Protein AF-A0A1G1HAL4-F1 (afdb_monomer_lite)

Sequence (62 aa):
MILTTSNSEIDVIRSYNLGANSYVTKPMSYGALIKIIGTIGKYWFQTVKLPPMKRGHEGQNE

Foldseek 3Di:
DEEECDPDPVVVVVCVVVPNPDYHHQDPDPVVNVVVVVVVCCCPPPNDDDDPPPPPDPPDDD

pLDDT: mean 90.74, std 14.34, range [45.62, 98.38]

Secondary structure (DSSP, 8-state):
-EEES---HHHHHHHHHTT-S-EEEPPSSHHHHHHHHHHHHHIIIIIS-PPP----------

Radius of gyration: 16.82 Å; chains: 1; bounding box: 22×26×57 Å

Structure (mmCIF, N/CA/C/O backbone):
data_AF-A0A1G1HAL4-F1
#
_entry.id   AF-A0A1G1HAL4-F1
#
loop_
_atom_site.group_PDB
_atom_site.id
_atom_site.type_symbol
_atom_site.label_atom_id
_atom_site.label_alt_id
_atom_site.label_comp_id
_atom_site.label_asym_id
_atom_site.label_entity_id
_atom_site.label_seq_id
_atom_site.pdbx_PDB_ins_code
_atom_site.Cartn_x
_atom_site.Cartn_y
_atom_site.Cartn_z
_atom_site.occupancy
_atom_site.B_iso_or_equiv
_atom_site.auth_seq_id
_atom_site.auth_comp_id
_atom_site.auth_asym_id
_atom_site.auth_atom_id
_atom_site.pdbx_PDB_model_num
ATOM 1 N N . MET A 1 1 ? -0.297 -1.930 6.247 1.00 93.19 1 MET A N 1
ATOM 2 C CA . MET A 1 1 ? -0.235 -1.792 4.775 1.00 93.19 1 MET A CA 1
ATOM 3 C C . MET A 1 1 ? 1.227 -1.724 4.366 1.00 93.19 1 MET A C 1
ATOM 5 O O . MET A 1 1 ? 1.994 -1.110 5.095 1.00 93.19 1 MET A O 1
ATOM 9 N N . ILE A 1 2 ? 1.589 -2.329 3.233 1.00 97.38 2 ILE A N 1
ATOM 10 C CA . ILE A 1 2 ? 2.953 -2.359 2.685 1.00 97.38 2 ILE A CA 1
ATOM 11 C C . ILE A 1 2 ? 3.003 -1.587 1.356 1.00 97.38 2 ILE A C 1
ATOM 13 O O . ILE A 1 2 ? 2.121 -1.768 0.521 1.00 97.38 2 ILE A O 1
ATOM 17 N N . LEU A 1 3 ? 4.029 -0.750 1.159 1.00 97.31 3 LEU A N 1
ATOM 18 C CA . LEU A 1 3 ? 4.391 -0.132 -0.125 1.00 97.31 3 LEU A CA 1
ATOM 19 C C . LEU A 1 3 ? 5.851 -0.489 -0.433 1.00 97.31 3 LEU A C 1
ATOM 21 O O . LEU A 1 3 ? 6.746 -0.051 0.285 1.00 97.31 3 LEU A O 1
ATOM 25 N N . THR A 1 4 ? 6.101 -1.292 -1.464 1.00 97.31 4 THR A N 1
ATOM 26 C CA . THR A 1 4 ? 7.428 -1.890 -1.713 1.00 97.31 4 THR A CA 1
ATOM 27 C C . THR A 1 4 ? 7.715 -2.054 -3.199 1.00 97.31 4 THR A C 1
ATOM 29 O O . THR A 1 4 ? 6.793 -2.145 -3.993 1.00 97.31 4 THR A O 1
ATOM 32 N N . THR A 1 5 ? 8.980 -2.097 -3.608 1.00 96.94 5 THR A N 1
ATOM 33 C CA . THR A 1 5 ? 9.358 -2.390 -5.003 1.00 96.94 5 THR A CA 1
ATOM 34 C C . THR A 1 5 ? 9.194 -3.860 -5.375 1.00 96.94 5 THR A C 1
ATOM 36 O O . THR A 1 5 ? 9.226 -4.177 -6.560 1.00 96.94 5 THR A O 1
ATOM 39 N N . SER A 1 6 ? 9.028 -4.756 -4.396 1.00 97.38 6 SER A N 1
ATOM 40 C CA . SER A 1 6 ? 8.772 -6.166 -4.687 1.00 97.38 6 SER A CA 1
ATOM 41 C C . SER A 1 6 ? 7.391 -6.355 -5.329 1.00 97.38 6 SER A C 1
ATOM 43 O O . SER A 1 6 ? 6.393 -5.759 -4.910 1.00 97.38 6 SER A O 1
ATOM 45 N N . ASN A 1 7 ? 7.350 -7.183 -6.371 1.00 95.69 7 ASN A N 1
ATOM 46 C CA . ASN A 1 7 ? 6.129 -7.701 -6.990 1.00 95.69 7 ASN A CA 1
ATOM 47 C C . ASN A 1 7 ? 6.053 -9.237 -6.898 1.00 95.69 7 ASN A C 1
ATOM 49 O O . ASN A 1 7 ? 5.258 -9.854 -7.602 1.00 95.69 7 ASN A O 1
ATOM 53 N N . SER A 1 8 ? 6.899 -9.842 -6.056 1.00 98.19 8 SER A N 1
ATOM 54 C CA . SER A 1 8 ? 6.944 -11.287 -5.858 1.00 98.19 8 SER A CA 1
ATOM 55 C C . SER A 1 8 ? 5.651 -11.772 -5.213 1.00 98.19 8 SER A C 1
ATOM 57 O O . SER A 1 8 ? 5.250 -11.284 -4.155 1.00 98.19 8 SER A O 1
ATOM 59 N N . GLU A 1 9 ? 5.025 -12.780 -5.814 1.00 98.00 9 GLU A N 1
ATOM 60 C CA . GLU A 1 9 ? 3.796 -13.387 -5.299 1.00 98.00 9 GLU A CA 1
ATOM 61 C C . GLU A 1 9 ? 3.991 -13.966 -3.887 1.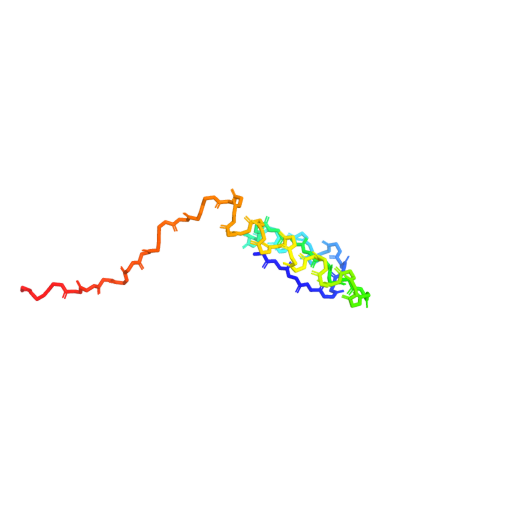00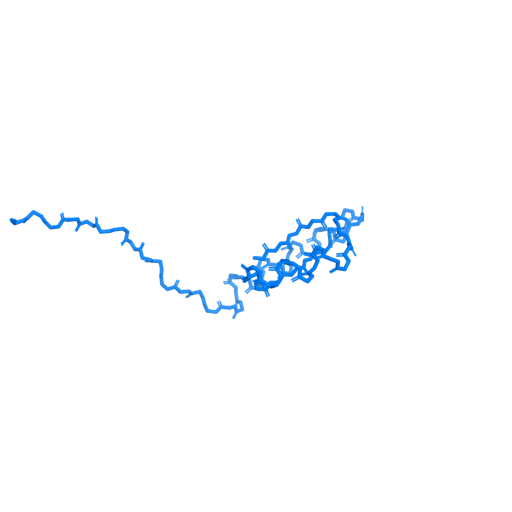 98.00 9 GLU A C 1
ATOM 63 O O . GLU A 1 9 ? 3.119 -13.836 -3.026 1.00 98.00 9 GLU A O 1
ATOM 68 N N . ILE A 1 10 ? 5.184 -14.500 -3.602 1.00 98.31 10 ILE A N 1
ATOM 69 C CA . ILE A 1 10 ? 5.553 -15.007 -2.273 1.00 98.31 10 ILE A CA 1
ATOM 70 C C . ILE A 1 10 ? 5.527 -13.880 -1.235 1.00 98.31 10 ILE A C 1
ATOM 72 O O . ILE A 1 10 ? 5.015 -14.071 -0.130 1.00 98.31 10 ILE A O 1
ATOM 76 N N . ASP A 1 11 ? 6.037 -12.696 -1.580 1.00 98.31 11 ASP A N 1
ATOM 77 C CA . ASP A 1 11 ? 6.059 -11.554 -0.661 1.00 98.31 11 ASP A CA 1
ATOM 78 C C . ASP A 1 11 ? 4.650 -11.014 -0.407 1.00 98.31 11 ASP A C 1
ATOM 80 O O . ASP A 1 11 ? 4.340 -10.606 0.718 1.00 98.31 11 ASP A O 1
ATOM 84 N N . VAL A 1 12 ? 3.786 -11.042 -1.427 1.00 98.19 12 VAL A N 1
ATOM 85 C CA . VAL A 1 12 ? 2.371 -10.672 -1.306 1.00 98.19 12 VAL A CA 1
ATOM 86 C C . VAL A 1 12 ? 1.666 -11.621 -0.338 1.00 98.19 12 VAL A C 1
ATOM 88 O O . VAL A 1 12 ? 1.129 -11.168 0.676 1.00 98.19 12 VAL A O 1
ATOM 91 N N . ILE A 1 13 ? 1.723 -12.932 -0.597 1.00 98.38 13 ILE A N 1
ATOM 92 C CA . ILE A 1 13 ? 1.075 -13.961 0.232 1.00 98.38 13 ILE A CA 1
ATOM 93 C C . ILE A 1 13 ? 1.591 -13.893 1.671 1.00 98.38 13 ILE A C 1
ATOM 95 O O . ILE A 1 13 ? 0.804 -13.840 2.617 1.00 98.38 13 ILE A O 1
ATOM 99 N N . ARG A 1 14 ? 2.915 -13.833 1.856 1.00 98.12 14 ARG A N 1
ATOM 100 C CA . ARG A 1 14 ? 3.530 -13.761 3.186 1.00 98.12 14 ARG A CA 1
ATOM 101 C C . ARG A 1 14 ? 3.074 -12.528 3.960 1.00 98.12 14 ARG A C 1
ATOM 103 O O . ARG A 1 14 ? 2.798 -12.633 5.151 1.00 98.12 14 ARG A O 1
ATOM 110 N N . SER A 1 15 ? 2.980 -11.376 3.304 1.00 98.38 15 SER A N 1
ATOM 111 C CA . SER A 1 15 ? 2.533 -10.141 3.953 1.00 98.38 15 SER A CA 1
ATOM 112 C C . SER A 1 15 ? 1.093 -10.254 4.446 1.00 98.38 15 SER A C 1
ATOM 114 O O . SER A 1 15 ? 0.809 -9.869 5.580 1.00 98.38 15 SER A O 1
ATOM 116 N N . TYR A 1 16 ? 0.194 -10.816 3.633 1.00 98.19 16 TYR A N 1
ATOM 117 C CA . TYR A 1 16 ? -1.191 -11.037 4.051 1.00 98.19 16 TYR A CA 1
ATOM 118 C C . TYR A 1 16 ? -1.300 -12.087 5.166 1.00 98.19 16 TYR A C 1
ATOM 120 O O . TYR A 1 16 ? -2.021 -11.850 6.133 1.00 98.19 16 TYR A O 1
ATOM 128 N N . ASN A 1 17 ? -0.514 -13.169 5.121 1.00 98.38 17 ASN A N 1
ATOM 129 C CA . ASN A 1 17 ? -0.450 -14.156 6.210 1.00 98.38 17 ASN A CA 1
ATOM 130 C C . ASN A 1 17 ? 0.019 -13.548 7.546 1.00 98.38 17 ASN A C 1
ATOM 132 O O . ASN A 1 17 ? -0.366 -14.028 8.607 1.00 98.38 17 ASN A O 1
ATOM 136 N N . LEU A 1 18 ? 0.825 -12.482 7.506 1.00 98.06 18 LEU A N 1
ATOM 137 C CA . LEU A 1 18 ? 1.287 -11.740 8.686 1.00 98.06 18 LEU A CA 1
ATOM 138 C C . LEU A 1 18 ? 0.320 -10.622 9.129 1.00 98.06 18 LEU A C 1
ATOM 140 O O . LEU A 1 18 ? 0.662 -9.827 10.002 1.00 98.06 18 LEU A O 1
ATOM 144 N N . GLY A 1 19 ? -0.878 -10.538 8.543 1.00 97.44 19 GLY A N 1
ATOM 145 C CA . GLY A 1 19 ? -1.905 -9.570 8.938 1.00 97.44 19 GLY A CA 1
ATOM 146 C C . GLY A 1 19 ? -1.787 -8.204 8.259 1.00 97.44 19 GLY A C 1
ATOM 147 O O . GLY A 1 19 ? -2.332 -7.214 8.750 1.00 97.44 19 GLY A O 1
ATOM 148 N N . ALA A 1 20 ? -1.080 -8.098 7.129 1.00 97.56 20 ALA A N 1
ATOM 149 C CA . ALA A 1 20 ? -1.102 -6.864 6.357 1.00 97.56 20 ALA A CA 1
ATOM 150 C C . ALA A 1 20 ? -2.507 -6.608 5.790 1.00 97.56 20 ALA A C 1
ATOM 152 O O . ALA A 1 20 ? -3.035 -7.405 5.028 1.00 97.56 20 ALA A O 1
ATOM 153 N N . ASN A 1 21 ? -3.076 -5.435 6.074 1.00 95.19 21 ASN A N 1
ATOM 154 C CA . ASN A 1 21 ? -4.376 -5.051 5.504 1.00 95.19 21 ASN A CA 1
ATOM 155 C C . ASN A 1 21 ? -4.347 -4.826 3.981 1.00 95.19 21 ASN A C 1
ATOM 157 O O . ASN A 1 21 ? -5.386 -4.855 3.329 1.00 95.19 21 ASN A O 1
ATOM 161 N N . SER A 1 22 ? -3.181 -4.500 3.412 1.00 95.44 22 SER A N 1
ATOM 162 C CA . SER A 1 22 ? -3.018 -4.191 1.983 1.00 95.44 22 SER A CA 1
ATOM 163 C C . SER A 1 22 ? -1.548 -4.271 1.569 1.00 95.44 22 SER A C 1
ATOM 165 O O . SER A 1 22 ? -0.667 -3.952 2.380 1.00 95.44 22 SER A O 1
ATOM 167 N N . TYR A 1 23 ? -1.301 -4.597 0.299 1.00 97.81 23 TYR A N 1
ATOM 168 C CA . TYR A 1 23 ? 0.017 -4.628 -0.342 1.00 97.81 23 TYR A CA 1
ATOM 169 C C . TYR A 1 23 ? -0.004 -3.809 -1.636 1.00 97.81 23 TYR A C 1
ATOM 171 O O . TYR A 1 23 ? -0.865 -4.015 -2.488 1.00 97.81 23 TYR A O 1
ATOM 179 N N . VAL A 1 24 ? 0.937 -2.879 -1.785 1.00 97.12 24 VAL A N 1
ATOM 180 C CA . VAL A 1 24 ? 1.047 -1.998 -2.950 1.00 97.12 24 VAL A CA 1
ATOM 181 C C . VAL A 1 24 ? 2.462 -2.083 -3.503 1.00 97.12 24 VAL A C 1
ATOM 183 O O . VAL A 1 24 ? 3.430 -1.764 -2.811 1.00 97.12 24 VAL A O 1
ATOM 186 N N . THR A 1 25 ? 2.595 -2.468 -4.769 1.00 97.56 25 THR A N 1
ATOM 187 C CA . THR A 1 25 ? 3.881 -2.368 -5.460 1.00 97.56 25 THR A CA 1
ATOM 188 C C . THR A 1 25 ? 4.146 -0.910 -5.827 1.00 97.56 25 THR A C 1
ATOM 190 O O . THR A 1 25 ? 3.302 -0.227 -6.410 1.00 97.56 25 THR A O 1
ATOM 193 N N . LYS A 1 26 ? 5.328 -0.414 -5.465 1.00 96.81 26 LYS A N 1
ATOM 194 C CA . LYS A 1 26 ? 5.785 0.941 -5.740 1.00 96.81 26 LYS A CA 1
ATOM 195 C C . LYS A 1 26 ? 5.823 1.141 -7.257 1.00 96.81 26 LYS A C 1
ATOM 197 O O . LYS A 1 26 ? 6.544 0.415 -7.941 1.00 96.81 26 LYS A O 1
ATOM 202 N N . PRO A 1 27 ? 5.088 2.124 -7.795 1.00 96.12 27 PRO A N 1
ATOM 203 C CA . PRO A 1 27 ? 5.137 2.402 -9.217 1.00 96.12 27 PRO A CA 1
ATOM 204 C C . PRO A 1 27 ? 6.503 2.978 -9.603 1.00 96.12 27 PRO A C 1
ATOM 206 O O . PRO A 1 27 ? 7.098 3.760 -8.860 1.00 96.12 27 PRO A O 1
ATOM 209 N N . MET A 1 28 ? 6.974 2.620 -10.797 1.00 95.12 28 MET A N 1
ATOM 210 C CA . MET A 1 28 ? 8.259 3.091 -11.332 1.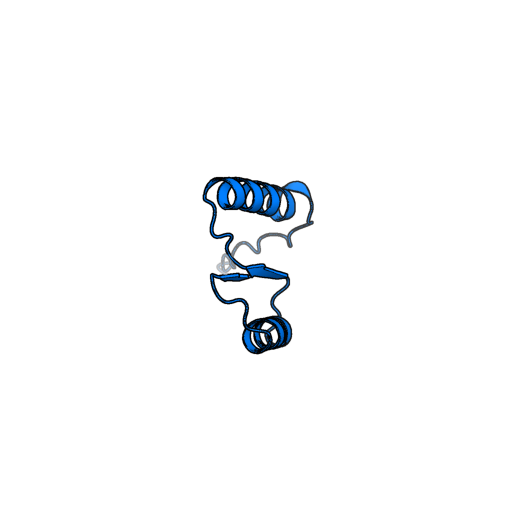00 95.12 28 MET A CA 1
ATOM 211 C C . MET A 1 28 ? 8.228 4.572 -11.728 1.00 95.12 28 MET A C 1
ATOM 213 O O . MET A 1 28 ? 9.241 5.262 -11.654 1.00 95.12 28 MET A O 1
ATOM 217 N N . SER A 1 29 ? 7.061 5.075 -12.140 1.00 97.38 29 SER A N 1
ATOM 218 C CA . SER A 1 29 ? 6.881 6.478 -12.513 1.00 97.38 29 SER A CA 1
ATOM 219 C C . SER A 1 29 ? 6.637 7.349 -11.285 1.00 97.38 29 SER A C 1
ATOM 221 O O . SER A 1 29 ? 5.749 7.067 -10.478 1.00 97.38 29 SER A O 1
ATOM 223 N N . TYR A 1 30 ? 7.360 8.467 -11.199 1.00 96.56 30 TYR A N 1
ATOM 224 C CA . TYR A 1 30 ? 7.148 9.481 -10.167 1.00 96.56 30 TYR A CA 1
ATOM 225 C C . TYR A 1 30 ? 5.707 10.012 -10.164 1.00 96.56 30 TYR A C 1
ATOM 227 O O . TYR A 1 30 ? 5.083 10.096 -9.110 1.00 96.56 30 TYR A O 1
ATOM 235 N N . GLY A 1 31 ? 5.126 10.286 -11.338 1.00 98.31 31 GLY A N 1
ATOM 236 C CA . GLY A 1 31 ? 3.739 10.756 -11.432 1.00 98.31 31 GLY A CA 1
ATOM 237 C C . GLY A 1 31 ? 2.733 9.734 -10.891 1.00 98.31 31 GLY A C 1
ATOM 238 O O . GLY A 1 31 ? 1.805 10.085 -10.161 1.00 98.31 31 GLY A O 1
ATOM 239 N N . ALA A 1 32 ? 2.955 8.448 -11.176 1.00 97.50 32 ALA A N 1
ATOM 240 C CA . ALA A 1 32 ? 2.142 7.370 -10.618 1.00 97.50 32 ALA A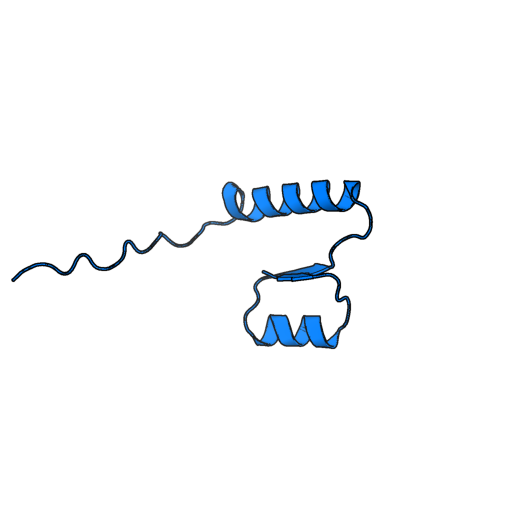 CA 1
ATOM 241 C C . ALA A 1 32 ? 2.343 7.222 -9.099 1.00 97.50 32 ALA A C 1
ATOM 243 O O . ALA A 1 32 ? 1.381 6.941 -8.383 1.00 97.50 32 ALA A O 1
ATOM 244 N N . LEU A 1 33 ? 3.558 7.469 -8.595 1.00 97.44 33 LEU A N 1
ATOM 245 C CA . LEU A 1 33 ? 3.849 7.475 -7.162 1.00 97.44 33 LEU A CA 1
ATOM 246 C C . LEU A 1 33 ? 3.098 8.598 -6.435 1.00 97.44 33 LEU A C 1
ATOM 248 O O . LEU A 1 33 ? 2.468 8.351 -5.410 1.00 97.44 33 LEU A O 1
ATOM 252 N N . ILE A 1 34 ? 3.098 9.816 -6.976 1.00 98.06 34 ILE A N 1
ATOM 253 C CA . ILE A 1 34 ? 2.338 10.928 -6.389 1.00 98.06 34 ILE A CA 1
ATOM 254 C C . ILE A 1 34 ? 0.839 10.611 -6.368 1.00 98.06 34 ILE A C 1
ATOM 256 O O . ILE A 1 34 ? 0.175 10.814 -5.350 1.00 98.06 34 ILE A O 1
ATOM 260 N N . LYS A 1 35 ? 0.312 10.030 -7.453 1.00 98.06 35 LYS A N 1
ATOM 261 C CA . LYS A 1 35 ? -1.093 9.616 -7.521 1.00 98.06 35 LYS A CA 1
ATOM 262 C C . LYS A 1 35 ? -1.435 8.564 -6.461 1.00 98.06 35 LYS A C 1
ATOM 264 O O . LYS A 1 35 ? -2.416 8.745 -5.741 1.00 98.06 35 LYS A O 1
ATOM 269 N N . ILE A 1 36 ? -0.635 7.498 -6.333 1.00 97.12 36 ILE A N 1
ATOM 270 C CA . ILE A 1 36 ? -0.920 6.424 -5.370 1.00 97.12 36 ILE A CA 1
ATOM 271 C C . ILE A 1 36 ? -0.803 6.923 -3.926 1.00 97.12 36 ILE A C 1
ATOM 273 O O . ILE A 1 36 ? -1.660 6.593 -3.114 1.00 97.12 36 ILE A O 1
ATOM 277 N N . ILE A 1 37 ? 0.179 7.776 -3.608 1.00 96.94 37 ILE A N 1
ATOM 278 C CA . ILE A 1 37 ? 0.315 8.376 -2.271 1.00 96.94 37 ILE A CA 1
ATOM 279 C C . ILE A 1 37 ? -0.923 9.211 -1.929 1.00 96.94 37 ILE A C 1
ATOM 281 O O . ILE A 1 37 ? -1.466 9.077 -0.832 1.00 96.94 37 ILE A O 1
ATOM 285 N N . GLY A 1 38 ? -1.423 10.012 -2.876 1.00 97.94 38 GLY A N 1
ATOM 286 C CA . GLY A 1 38 ? -2.670 10.758 -2.697 1.00 97.94 38 GLY A CA 1
ATOM 287 C C . GLY A 1 38 ? -3.871 9.846 -2.422 1.00 97.94 38 GLY A C 1
ATOM 288 O O . GLY A 1 38 ? -4.663 10.118 -1.519 1.00 97.94 38 GLY A O 1
ATOM 289 N N . THR A 1 39 ? -3.992 8.734 -3.154 1.00 97.31 39 THR A N 1
ATOM 290 C CA . THR A 1 39 ? -5.042 7.727 -2.927 1.00 97.31 39 THR A CA 1
ATOM 291 C C . THR A 1 39 ? -4.921 7.068 -1.553 1.00 97.31 39 THR A C 1
ATOM 293 O O . THR A 1 39 ? -5.921 6.930 -0.854 1.00 97.31 39 THR A O 1
ATOM 296 N N . ILE A 1 40 ? -3.705 6.707 -1.138 1.00 97.00 40 ILE A N 1
ATOM 297 C CA . ILE A 1 40 ? -3.427 6.089 0.164 1.00 97.00 40 ILE A CA 1
ATOM 298 C C . ILE A 1 40 ? -3.805 7.040 1.303 1.00 97.00 40 ILE A C 1
ATOM 300 O O . ILE A 1 40 ? -4.460 6.621 2.255 1.00 97.00 40 ILE A O 1
ATOM 304 N N . GLY A 1 41 ? -3.448 8.322 1.191 1.00 96.50 41 GLY A N 1
ATOM 305 C CA . GLY A 1 41 ? -3.818 9.334 2.181 1.00 96.50 41 GLY A CA 1
ATOM 306 C C . GLY A 1 41 ? -5.335 9.470 2.328 1.00 96.50 41 GLY A C 1
ATOM 307 O O . GLY A 1 41 ? -5.852 9.434 3.442 1.00 96.50 41 GLY A O 1
ATOM 308 N N . LYS A 1 42 ? -6.068 9.546 1.209 1.00 97.69 42 LYS A N 1
ATOM 309 C CA . LYS A 1 42 ? -7.541 9.586 1.232 1.00 97.69 42 LYS A CA 1
ATOM 310 C C . LYS A 1 42 ? -8.133 8.338 1.882 1.00 97.69 42 LYS A C 1
ATOM 312 O O . LYS A 1 42 ? -8.987 8.463 2.753 1.00 97.69 42 LYS A O 1
ATOM 317 N N . TYR A 1 43 ? -7.638 7.155 1.519 1.00 95.25 43 TYR A N 1
ATOM 318 C CA . TYR A 1 43 ? -8.103 5.899 2.101 1.00 95.25 43 TYR A CA 1
ATOM 319 C C . TYR A 1 43 ? -7.971 5.901 3.632 1.00 95.25 43 TYR A C 1
ATOM 321 O O . TYR A 1 43 ? -8.962 5.694 4.329 1.00 95.25 43 TYR A O 1
ATOM 329 N N . TRP A 1 44 ? -6.781 6.203 4.161 1.00 94.00 44 TRP A N 1
ATOM 330 C CA . TRP A 1 44 ? -6.517 6.122 5.601 1.00 94.00 44 TRP A CA 1
ATOM 331 C C . TRP A 1 44 ? -7.161 7.231 6.431 1.00 94.00 44 TRP A C 1
ATOM 333 O O . TRP A 1 44 ? -7.582 6.969 7.554 1.00 94.00 44 TRP A O 1
ATOM 343 N N . PHE A 1 45 ? -7.224 8.454 5.906 1.00 94.62 45 PHE A N 1
ATOM 344 C CA . PHE A 1 45 ? -7.643 9.615 6.698 1.00 94.62 45 PHE A CA 1
ATOM 345 C C . PHE A 1 45 ? -9.065 10.090 6.413 1.00 94.62 45 PHE A C 1
ATOM 347 O O . PHE A 1 45 ? -9.609 10.858 7.198 1.00 94.62 45 PHE A O 1
ATOM 354 N N . GLN A 1 46 ? -9.660 9.675 5.294 1.00 96.62 46 GLN A N 1
ATOM 355 C CA . GLN A 1 46 ? -10.978 10.160 4.874 1.00 96.62 46 GLN A CA 1
ATOM 356 C C . GLN A 1 46 ? -11.978 9.030 4.633 1.00 96.62 46 GLN A C 1
ATOM 358 O O . GLN A 1 46 ? -13.178 9.276 4.683 1.00 96.62 46 GLN A O 1
ATOM 363 N N . THR A 1 47 ? -11.516 7.808 4.349 1.00 96.25 47 THR A N 1
ATOM 364 C CA . THR A 1 47 ? -12.405 6.685 4.01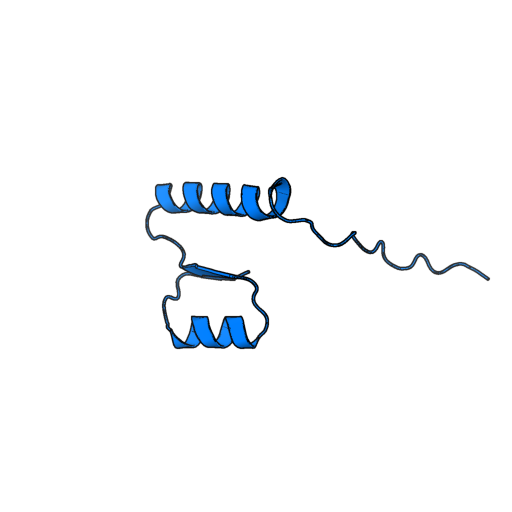8 1.00 96.25 47 THR A CA 1
ATOM 365 C C . THR A 1 47 ? -12.575 5.708 5.174 1.00 96.25 47 THR A C 1
ATOM 367 O O . THR A 1 47 ? -13.703 5.376 5.529 1.00 96.25 47 THR A O 1
ATOM 370 N N . VAL A 1 48 ? -11.484 5.217 5.763 1.00 95.69 48 VAL A N 1
ATOM 371 C CA . VAL A 1 48 ? -11.579 4.210 6.827 1.00 95.69 48 VAL A CA 1
ATOM 372 C C . VAL A 1 48 ? -11.871 4.842 8.184 1.00 95.69 48 VAL A C 1
ATOM 374 O O . VAL A 1 48 ? -11.373 5.915 8.522 1.00 95.69 48 VAL A O 1
ATOM 377 N N . LYS A 1 49 ? -12.638 4.128 9.011 1.00 95.31 49 LYS A N 1
ATOM 378 C CA . LYS A 1 49 ? -12.797 4.461 10.426 1.00 95.31 49 LYS A CA 1
ATOM 379 C C . LYS A 1 49 ? -11.635 3.861 11.213 1.00 95.31 49 LYS A C 1
ATOM 381 O O . LYS A 1 49 ? -11.587 2.651 11.428 1.00 95.31 49 LYS A O 1
ATOM 386 N N . LEU A 1 50 ? -10.696 4.706 11.626 1.00 91.75 50 LEU A N 1
ATOM 387 C CA . LEU A 1 50 ? -9.567 4.292 12.456 1.00 91.75 50 LEU A CA 1
ATOM 388 C C . LEU A 1 50 ? -10.026 3.948 13.883 1.00 91.75 50 LEU A C 1
ATOM 390 O O . LEU A 1 50 ? -10.987 4.547 14.379 1.00 91.75 50 LEU A O 1
ATOM 394 N N . PRO A 1 51 ? -9.355 2.999 14.563 1.00 90.56 51 PRO A N 1
ATOM 395 C CA . PRO A 1 51 ? -9.607 2.768 15.977 1.00 90.56 51 PRO A CA 1
ATOM 396 C C . PRO A 1 51 ? -9.305 4.047 16.771 1.00 90.56 51 PRO A C 1
ATOM 398 O O . PRO A 1 51 ? -8.412 4.811 16.388 1.00 90.56 51 PRO A O 1
ATOM 401 N N . PRO A 1 52 ? -10.016 4.295 17.885 1.00 90.00 52 PRO A N 1
ATOM 402 C CA . PRO A 1 52 ? -9.688 5.414 18.752 1.00 90.00 52 PRO A CA 1
ATOM 403 C C . PRO A 1 52 ? -8.242 5.264 19.229 1.00 90.00 52 PRO A C 1
ATOM 405 O O . PRO A 1 52 ? -7.821 4.182 19.649 1.00 90.00 52 PRO A O 1
ATOM 408 N N . MET A 1 53 ? -7.472 6.348 19.153 1.00 82.19 53 MET A N 1
ATOM 409 C CA . MET A 1 53 ? -6.107 6.367 19.661 1.00 82.19 53 MET A CA 1
ATOM 410 C C . MET A 1 53 ? -6.162 6.088 21.164 1.00 82.19 53 MET A C 1
ATOM 412 O O . MET A 1 53 ? -6.701 6.891 21.927 1.00 82.19 53 MET A O 1
ATOM 416 N N . LYS A 1 54 ? -5.636 4.939 21.605 1.00 74.38 54 LYS A N 1
ATOM 417 C CA . LYS A 1 54 ? -5.445 4.695 23.035 1.00 74.38 54 LYS A CA 1
ATOM 418 C C . LYS A 1 54 ? -4.392 5.687 23.514 1.00 74.38 54 LYS A C 1
ATOM 420 O O . LYS A 1 54 ? -3.206 5.513 23.248 1.00 74.38 54 LYS A O 1
ATOM 425 N N . ARG A 1 55 ? -4.833 6.746 24.190 1.00 67.19 55 ARG A N 1
ATOM 426 C CA . ARG A 1 55 ? -3.959 7.565 25.029 1.00 67.19 55 ARG A CA 1
ATOM 427 C C . ARG A 1 55 ? -3.331 6.590 26.029 1.00 67.19 55 ARG A C 1
ATOM 429 O O . ARG A 1 55 ? -4.069 5.838 26.666 1.00 67.19 55 ARG A O 1
ATOM 436 N N . GLY A 1 56 ? -2.001 6.502 26.056 1.00 64.56 56 GLY A N 1
ATOM 437 C CA . GLY A 1 56 ? -1.292 5.620 26.983 1.00 64.56 56 GLY A CA 1
ATOM 438 C C . GLY A 1 56 ? -1.804 5.836 28.405 1.00 64.56 56 GLY A C 1
ATOM 439 O O . GLY A 1 56 ? -2.235 6.938 28.735 1.00 64.56 56 GLY A O 1
ATOM 440 N N . HIS A 1 57 ? -1.817 4.769 29.201 1.00 57.09 57 HIS A N 1
ATOM 441 C CA . HIS A 1 57 ? -2.203 4.811 30.606 1.00 57.09 57 HIS A CA 1
ATOM 442 C C . HIS A 1 57 ? -1.442 5.944 31.317 1.00 57.09 57 HIS A C 1
ATOM 444 O O . HIS A 1 57 ? -0.263 5.796 31.627 1.00 57.09 57 HIS A O 1
ATOM 450 N N . GLU A 1 58 ? -2.115 7.062 31.590 1.00 57.59 58 GLU A N 1
ATOM 451 C CA . GLU A 1 58 ? -1.783 7.888 32.743 1.00 57.59 58 GLU A CA 1
ATOM 452 C C . GLU A 1 58 ? -2.161 7.027 33.943 1.00 57.59 58 GLU A C 1
ATOM 454 O O . GLU A 1 58 ? -3.336 6.887 34.288 1.00 57.59 58 GLU A O 1
ATOM 459 N N . GLY A 1 59 ? -1.158 6.324 34.472 1.00 54.31 59 GLY A N 1
ATOM 460 C CA . GLY A 1 59 ? -1.264 5.644 35.748 1.00 54.31 59 GLY A CA 1
ATOM 461 C C . GLY A 1 59 ? -1.749 6.657 36.772 1.00 54.31 59 GLY A C 1
ATOM 462 O O . GLY A 1 59 ? -1.089 7.659 37.037 1.00 54.31 59 GLY A O 1
ATOM 463 N N . GLN A 1 60 ? -2.952 6.400 37.264 1.00 49.69 60 GLN A N 1
ATOM 464 C CA . GLN A 1 60 ? -3.539 7.055 38.413 1.00 49.69 60 GLN A CA 1
ATOM 465 C C . GLN A 1 60 ? -2.596 6.811 39.596 1.00 49.69 60 GLN A C 1
ATOM 467 O O . GLN A 1 60 ? -2.256 5.667 39.889 1.00 49.69 60 GLN A O 1
ATOM 472 N N . ASN A 1 61 ? -2.133 7.898 40.213 1.00 45.62 61 ASN A N 1
ATOM 473 C CA . ASN A 1 61 ? -1.649 7.867 41.585 1.00 45.62 61 ASN A CA 1
ATOM 474 C C . ASN A 1 61 ? -2.838 7.493 42.471 1.00 45.62 61 ASN A C 1
ATOM 476 O O . ASN A 1 61 ? -3.713 8.341 42.619 1.00 45.62 61 ASN A O 1
ATOM 480 N N . GLU A 1 62 ? -2.841 6.290 43.043 1.00 47.28 62 GLU A N 1
ATOM 481 C CA . GLU A 1 62 ? -3.453 5.958 44.342 1.00 47.28 62 GLU A CA 1
ATOM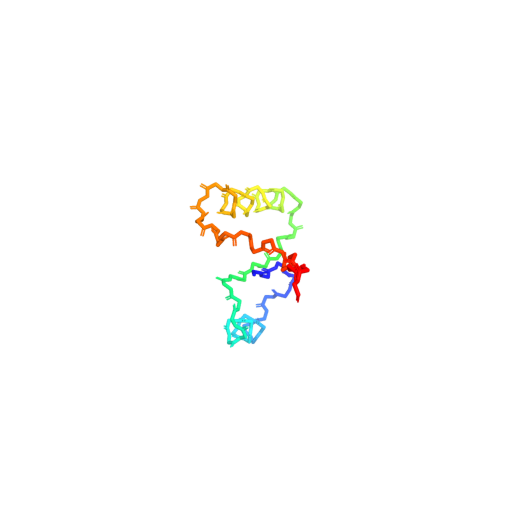 482 C C . GLU A 1 62 ? -2.621 4.865 45.024 1.00 47.28 62 GLU A C 1
ATOM 484 O O . GLU A 1 62 ? -2.259 3.879 44.339 1.00 47.28 62 GLU A O 1
#